Protein 4HCZ (pdb70)

Structure (mmCIF, N/CA/C/O backbone):
data_4HCZ
#
_entry.id   4HCZ
#
_cell.length_a   88.030
_cell.length_b   29.670
_cell.length_c   62.000
_cell.angle_alpha   90.000
_cell.angle_beta   116.410
_cell.angle_gamma   90.000
#
_symmetry.space_group_name_H-M   'C 1 2 1'
#
loop_
_entity.id
_entity.type
_entity.pdbx_description
1 polymer 'PHD finger protein 1'
2 polymer 'H3L-like histone'
3 water water
#
loop_
_atom_site.group_PDB
_atom_site.id
_atom_site.type_symbol
_atom_site.label_atom_id
_atom_site.label_alt_id
_atom_site.label_comp_id
_atom_site.label_asym_id
_atom_site.label_entity_id
_atom_site.label_seq_id
_atom_site.pdbx_PDB_ins_code
_atom_site.Cartn_x
_atom_site.Cartn_y
_atom_site.Cartn_z
_atom_site.occupancy
_atom_site.B_iso_or_equiv
_atom_site.auth_seq_id
_atom_site.auth_comp_id
_atom_site.auth_asym_id
_atom_site.auth_atom_id
_atom_site.pdbx_PDB_model_num
ATOM 1 N N . ARG A 1 1 ? -14.532 6.099 31.274 1.00 37.01 28 ARG A N 1
ATOM 2 C CA . ARG A 1 1 ? -13.722 5.825 32.453 1.00 39.78 28 ARG A CA 1
ATOM 3 C C . ARG A 1 1 ? -12.501 4.937 32.193 1.00 38.77 28 ARG A C 1
ATOM 4 O O . ARG A 1 1 ? -11.447 5.199 32.744 1.00 39.80 28 ARG A O 1
ATOM 12 N N . PRO A 1 2 ? -12.636 3.881 31.368 1.00 41.53 29 PRO A N 1
ATOM 13 C CA . PRO A 1 2 ? -11.425 3.108 31.049 1.00 36.09 29 PRO A CA 1
ATOM 14 C C . PRO A 1 2 ? -10.401 3.978 30.318 1.00 31.99 29 PRO A C 1
ATOM 15 O O . PRO A 1 2 ? -10.774 4.738 29.424 1.00 31.03 29 PRO A O 1
ATOM 19 N N . ARG A 1 3 ? -9.131 3.858 30.700 1.00 27.67 30 ARG A N 1
ATOM 20 C CA . ARG A 1 3 ? -8.052 4.626 30.101 1.00 28.23 30 ARG A CA 1
ATOM 21 C C . ARG A 1 3 ? -7.607 3.969 28.792 1.00 29.27 30 ARG A C 1
ATOM 22 O O . ARG A 1 3 ? -7.144 4.655 27.876 1.00 27.36 30 ARG A O 1
ATOM 30 N N . LEU A 1 4 ? -7.755 2.643 28.719 1.00 23.57 31 LEU A N 1
ATOM 31 C CA . LEU A 1 4 ? -7.312 1.846 27.572 1.00 21.50 31 LEU A CA 1
ATOM 32 C C . LEU A 1 4 ? -8.470 1.050 26.965 1.00 19.49 31 LEU A C 1
ATOM 33 O O . LEU A 1 4 ? -9.363 0.615 27.682 1.00 23.84 31 LEU A O 1
ATOM 38 N N . TRP A 1 5 ? -8.452 0.856 25.650 1.00 22.36 32 TRP A N 1
ATOM 39 C CA . TRP A 1 5 ? -9.515 0.107 24.979 1.00 21.44 32 TRP A CA 1
ATOM 40 C C . TRP A 1 5 ? -9.053 -0.537 23.680 1.00 26.43 32 TRP A C 1
ATOM 41 O O . TRP A 1 5 ? -8.080 -0.109 23.081 1.00 23.02 32 TRP A O 1
ATOM 52 N N . GLU A 1 6 ? -9.772 -1.567 23.242 1.00 29.97 33 GLU A N 1
ATOM 53 C CA . GLU A 1 6 ? -9.459 -2.254 21.993 1.00 28.89 33 GLU A CA 1
ATOM 54 C C . GLU A 1 6 ? -9.494 -1.307 20.797 1.00 29.12 33 GLU A C 1
ATOM 55 O O . GLU A 1 6 ? -10.437 -0.538 20.638 1.00 29.89 33 GLU A O 1
ATOM 61 N N . GLY A 1 7 ? -8.466 -1.375 19.956 1.00 25.14 34 GLY A N 1
ATOM 62 C CA . GLY A 1 7 ? -8.407 -0.583 18.744 1.00 23.66 34 GLY A CA 1
ATOM 63 C C . GLY A 1 7 ? -7.665 0.720 18.936 1.00 22.86 34 GLY A C 1
ATOM 64 O O . GLY A 1 7 ? -7.394 1.434 17.982 1.00 25.73 34 GLY A O 1
ATOM 65 N N . GLN A 1 8 ? -7.324 1.010 20.185 1.00 26.96 35 GLN A N 1
ATOM 66 C CA . GLN A 1 8 ? -6.576 2.201 20.543 1.00 22.56 35 GLN A CA 1
ATOM 67 C C . GLN A 1 8 ? -5.124 2.131 20.106 1.00 23.52 35 GLN A C 1
ATOM 68 O O . GLN A 1 8 ? -4.454 1.129 20.337 1.00 23.42 35 GLN A O 1
ATOM 74 N N . ASP A 1 9 ? -4.635 3.215 19.505 1.00 24.30 36 ASP A N 1
ATOM 75 C CA . ASP A 1 9 ? -3.207 3.356 19.222 1.00 25.58 36 ASP A CA 1
ATOM 76 C C . ASP A 1 9 ? -2.456 3.793 20.474 1.00 25.29 36 ASP A C 1
ATOM 77 O O . ASP A 1 9 ? -2.838 4.775 21.141 1.00 22.74 36 ASP A O 1
ATOM 82 N N . VAL A 1 10 ? -1.379 3.086 20.789 1.00 21.56 37 VAL A N 1
ATOM 83 C CA . VAL A 1 10 ? -0.670 3.320 22.036 1.00 19.11 37 VAL A CA 1
ATOM 84 C C . VAL A 1 10 ? 0.835 3.267 21.841 1.00 20.66 37 VAL A C 1
ATOM 85 O O . VAL A 1 10 ? 1.327 2.737 20.849 1.00 20.59 37 VAL A O 1
ATOM 89 N N . LEU A 1 11 ? 1.563 3.824 22.797 1.00 16.60 38 LEU A N 1
ATOM 90 C CA . LEU A 1 11 ? 2.994 3.568 22.900 1.00 24.34 38 LEU A CA 1
ATOM 91 C C . LEU A 1 11 ? 3.209 2.535 24.006 1.00 21.76 38 LEU A C 1
ATOM 92 O O . LEU A 1 11 ? 2.688 2.690 25.106 1.00 20.94 38 LEU A O 1
ATOM 97 N N . ALA A 1 12 ? 3.973 1.483 23.723 1.00 15.85 39 ALA A N 1
ATOM 98 C CA . ALA A 1 12 ? 4.216 0.439 24.714 1.00 15.26 39 ALA A CA 1
ATOM 99 C C . ALA A 1 12 ? 5.712 0.380 25.039 1.00 18.74 39 ALA A C 1
ATOM 100 O O . ALA A 1 12 ? 6.544 0.334 24.125 1.00 18.57 39 ALA A O 1
ATOM 102 N N . ARG A 1 13 ? 6.058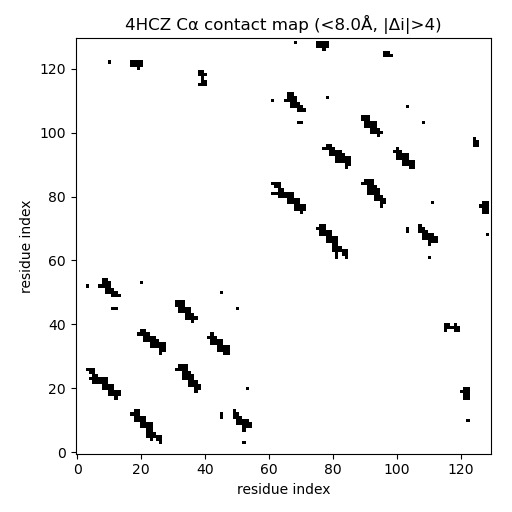 0.384 26.324 1.00 16.55 40 ARG A N 1
ATOM 103 C CA . ARG A 1 13 ? 7.472 0.278 26.698 1.00 13.78 40 ARG A CA 1
ATOM 104 C C . ARG A 1 13 ? 7.886 -1.182 26.652 1.00 18.90 40 ARG A C 1
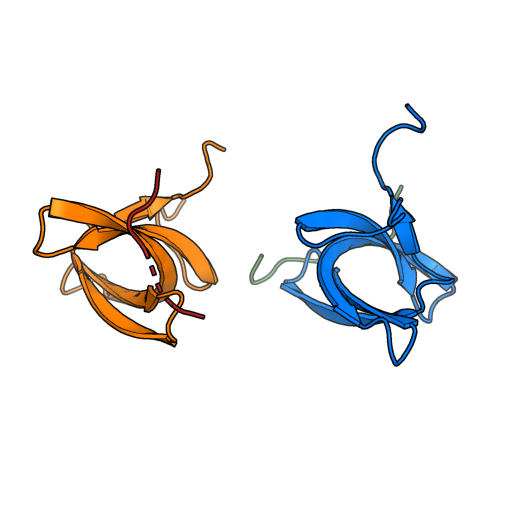ATOM 105 O O . ARG A 1 13 ? 7.246 -2.034 27.275 1.00 19.34 40 ARG A O 1
ATOM 113 N N . TRP A 1 14 ? 8.954 -1.456 25.907 1.00 18.10 41 TRP A N 1
ATOM 114 C CA . TRP A 1 14 ? 9.427 -2.820 25.655 1.00 18.20 41 TRP A CA 1
ATOM 115 C C . TRP A 1 14 ? 10.544 -3.192 26.638 1.00 17.86 41 TRP A C 1
ATOM 116 O O . TRP A 1 14 ? 10.909 -2.406 27.510 1.00 20.53 41 TRP A O 1
ATOM 127 N N . THR A 1 15 ? 11.073 -4.407 26.497 1.00 20.03 42 THR A N 1
ATOM 128 C CA . THR A 1 15 ? 12.109 -4.907 27.382 1.00 19.22 42 THR A CA 1
ATOM 129 C C . THR A 1 15 ? 13.455 -4.208 27.212 1.00 22.72 42 THR A C 1
ATOM 130 O O . THR A 1 15 ? 14.358 -4.408 28.025 1.00 21.11 42 THR A O 1
ATOM 134 N N . ASP A 1 16 ? 13.607 -3.432 26.138 1.00 20.75 43 ASP A N 1
ATOM 135 C CA . ASP A 1 16 ? 14.810 -2.609 25.971 1.00 23.13 43 ASP A CA 1
ATOM 136 C C . ASP A 1 16 ? 14.664 -1.213 26.597 1.00 23.15 43 ASP A C 1
ATOM 137 O O . ASP A 1 16 ? 15.571 -0.390 26.519 1.00 22.63 43 ASP A O 1
ATOM 142 N N . GLY A 1 17 ? 13.533 -0.963 27.239 1.00 18.00 44 GLY A N 1
ATOM 143 C CA . GLY A 1 17 ? 13.271 0.332 27.858 1.00 22.68 44 GLY A CA 1
ATOM 144 C C . GLY A 1 17 ? 12.784 1.420 26.899 1.00 17.16 44 GLY A C 1
ATOM 145 O O . GLY A 1 17 ? 12.578 2.578 27.301 1.00 19.21 44 GLY A O 1
ATOM 146 N N . LEU A 1 18 ? 12.615 1.067 25.629 1.00 18.00 45 LEU A N 1
ATOM 147 C CA . LEU A 1 18 ? 12.158 2.020 24.622 1.00 22.34 45 LEU A CA 1
ATOM 148 C C . LEU A 1 18 ? 10.674 1.861 24.314 1.00 20.18 45 LEU A C 1
ATOM 149 O O . LEU A 1 18 ? 10.076 0.795 24.527 1.00 16.69 45 LEU A O 1
ATOM 154 N N . LEU A 1 19 ? 10.091 2.925 23.782 1.00 16.37 46 LEU A N 1
ATOM 155 C CA . LEU A 1 19 ? 8.695 2.909 23.413 1.00 16.88 46 LEU A CA 1
ATOM 156 C C . LEU A 1 19 ? 8.507 2.478 21.961 1.00 18.11 46 LEU A C 1
ATOM 157 O O . LEU A 1 19 ? 9.267 2.880 21.070 1.00 17.44 46 LEU A O 1
ATOM 162 N N . TYR A 1 20 ? 7.484 1.657 21.733 1.00 16.22 47 TYR A N 1
ATOM 163 C CA . TYR A 1 20 ? 7.114 1.249 20.384 1.00 14.73 47 TYR A CA 1
ATOM 164 C C . TYR A 1 20 ? 5.626 1.495 20.134 1.00 15.31 47 TYR A C 1
ATOM 165 O O . TYR A 1 20 ? 4.804 1.247 21.007 1.00 19.24 47 TYR A O 1
ATOM 174 N N . LEU A 1 21 ? 5.290 1.973 18.940 1.00 19.12 48 LEU A N 1
ATOM 175 C CA . LEU A 1 21 ? 3.897 2.244 18.576 1.00 19.29 48 LEU A CA 1
ATOM 176 C C . LEU A 1 21 ? 3.159 0.940 18.272 1.00 26.89 48 LEU A C 1
ATOM 177 O O . LEU A 1 21 ? 3.664 0.075 17.553 1.00 25.51 48 LEU A O 1
ATOM 182 N N . GLY A 1 22 ? 1.969 0.797 18.840 1.00 23.57 49 GLY A N 1
ATOM 183 C CA . GLY A 1 22 ? 1.198 -0.401 18.643 1.00 22.39 49 GLY A CA 1
ATOM 184 C C . GLY A 1 22 ? -0.282 -0.123 18.747 1.00 23.83 49 GLY A C 1
ATOM 185 O O . GLY A 1 22 ? -0.707 1.016 18.953 1.00 19.99 49 GLY A O 1
ATOM 186 N N . THR A 1 23 ? -1.071 -1.182 18.614 1.00 20.74 50 THR A N 1
ATOM 187 C CA . THR A 1 23 ? -2.520 -1.068 18.704 1.00 21.09 50 THR A CA 1
ATOM 188 C C . THR A 1 23 ? -3.039 -2.105 19.655 1.00 21.85 50 THR A C 1
ATOM 189 O O . THR A 1 23 ? -2.663 -3.273 19.563 1.00 22.50 50 THR A O 1
ATOM 193 N N . ILE A 1 24 ? -3.897 -1.692 20.575 1.00 19.20 51 ILE A N 1
ATOM 194 C CA . ILE A 1 24 ? -4.461 -2.642 21.516 1.00 23.37 51 ILE A CA 1
ATOM 195 C C . ILE A 1 24 ? -5.448 -3.609 20.840 1.00 23.86 51 ILE A C 1
ATOM 196 O O . ILE A 1 24 ? -6.378 -3.195 20.150 1.00 23.37 51 ILE A O 1
ATOM 201 N N . LYS A 1 25 ? -5.221 -4.901 21.041 1.00 25.42 52 LYS A N 1
ATOM 202 C CA . LYS A 1 25 ? -6.089 -5.942 20.499 1.00 29.61 52 LYS A CA 1
ATOM 203 C C . LYS A 1 25 ? -7.058 -6.460 21.564 1.00 26.14 52 LYS A C 1
ATOM 204 O O . LYS A 1 25 ? -8.226 -6.724 21.285 1.00 28.67 52 LYS A O 1
ATOM 210 N N . LYS A 1 26 ? -6.564 -6.594 22.789 1.00 20.94 53 LYS A N 1
ATOM 211 C CA . LYS A 1 26 ? -7.361 -7.104 23.892 1.00 24.85 53 LYS A CA 1
ATOM 212 C C . LYS A 1 26 ? -6.948 -6.436 25.185 1.00 26.89 53 LYS A C 1
ATOM 213 O O . LYS A 1 26 ? -5.765 -6.195 25.422 1.00 26.09 53 LYS A O 1
ATOM 219 N N . VAL A 1 27 ? -7.929 -6.168 26.035 1.00 24.21 54 VAL A N 1
ATOM 220 C CA . VAL A 1 27 ? -7.695 -5.645 27.380 1.00 28.70 54 VAL A CA 1
ATOM 221 C C . VAL A 1 27 ? -7.987 -6.706 28.441 1.00 35.45 54 VAL A C 1
ATOM 222 O O . VAL A 1 27 ? -9.101 -7.221 28.516 1.00 35.95 54 VAL A O 1
ATOM 226 N N . ASP A 1 28 ? -6.982 -7.022 29.257 1.00 28.30 55 ASP A N 1
ATOM 227 C CA . ASP A 1 28 ? -7.102 -8.032 30.312 1.00 32.71 55 ASP A CA 1
ATOM 228 C C . ASP A 1 28 ? -7.066 -7.353 31.680 1.00 24.61 55 ASP A C 1
ATOM 229 O O . ASP A 1 28 ? -5.998 -7.030 32.184 1.00 28.40 55 ASP A O 1
ATOM 234 N N . SER A 1 29 ? -8.234 -7.158 32.289 1.00 26.69 56 SER A N 1
ATOM 235 C CA . SER A 1 29 ? -8.322 -6.469 33.580 1.00 34.45 56 SER A CA 1
ATOM 236 C C . SER A 1 29 ? -7.822 -7.322 34.737 1.00 38.98 56 SER A C 1
ATOM 237 O O . SER A 1 29 ? -7.354 -6.796 35.751 1.00 37.36 56 SER A O 1
ATOM 240 N N . ALA A 1 30 ? -7.923 -8.639 34.578 1.00 40.49 57 ALA A N 1
ATOM 241 C CA . ALA A 1 30 ? -7.446 -9.581 35.584 1.00 37.49 57 ALA A CA 1
ATOM 242 C C . ALA A 1 30 ? -5.938 -9.461 35.806 1.00 37.63 57 ALA A C 1
ATOM 243 O O . ALA A 1 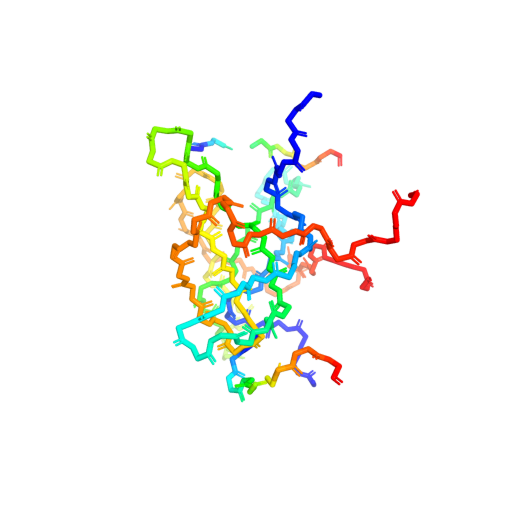30 ? -5.480 -9.282 36.934 1.00 38.94 57 ALA A O 1
ATOM 245 N N . ARG A 1 31 ? -5.167 -9.560 34.726 1.00 32.50 58 ARG A N 1
ATOM 246 C CA . ARG A 1 31 ? -3.707 -9.529 34.829 1.00 26.14 58 ARG A CA 1
ATOM 247 C C . ARG A 1 31 ? -3.151 -8.115 34.595 1.00 28.50 58 ARG A C 1
ATOM 248 O O . ARG A 1 31 ? -1.946 -7.893 34.662 1.00 27.86 58 ARG A O 1
ATOM 256 N N . GLU A 1 32 ? -4.037 -7.163 34.332 1.00 27.48 59 GLU A N 1
ATOM 257 C CA . GLU A 1 32 ? -3.620 -5.781 34.057 1.00 32.31 59 GLU A CA 1
ATOM 258 C C . GLU A 1 32 ? -2.559 -5.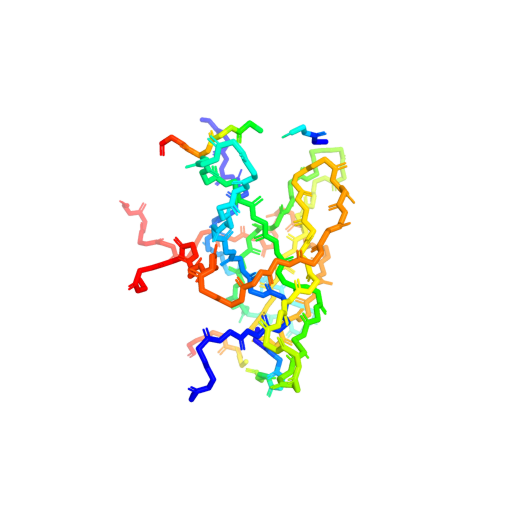696 32.952 1.00 23.04 59 GLU A C 1
ATOM 259 O O . GLU A 1 32 ? -1.478 -5.118 33.120 1.00 22.03 59 GLU A O 1
ATOM 265 N N . VAL A 1 33 ? -2.894 -6.291 31.816 1.00 18.74 60 VAL A N 1
ATOM 266 C CA . VAL A 1 33 ? -2.073 -6.236 30.634 1.00 24.87 60 VAL A CA 1
ATOM 267 C C . VAL A 1 33 ? -3.003 -6.017 29.460 1.00 21.45 60 VAL A C 1
ATOM 268 O O . VAL A 1 33 ? -4.226 -6.143 29.582 1.00 21.43 60 VAL A O 1
ATOM 272 N N . CYS A 1 34 ? -2.407 -5.686 28.325 1.00 20.16 61 CYS A N 1
ATOM 273 C CA . CYS A 1 34 ? -3.099 -5.644 27.065 1.00 17.45 61 CYS A CA 1
ATOM 274 C C . CYS A 1 34 ? -2.308 -6.456 26.068 1.00 18.18 61 CYS A C 1
ATOM 275 O O . CYS A 1 34 ? -1.083 -6.425 26.079 1.00 17.54 61 CYS A O 1
ATOM 278 N N . LEU A 1 35 ? -3.009 -7.172 25.198 1.00 19.47 62 LEU A N 1
ATOM 279 C CA . LEU A 1 35 ? -2.372 -7.757 24.022 1.00 22.31 62 LEU A CA 1
ATOM 280 C C . LEU A 1 35 ? -2.186 -6.627 23.012 1.00 23.76 62 LEU A C 1
ATOM 281 O O . LEU A 1 35 ? -3.162 -6.031 22.568 1.00 21.70 62 LEU A O 1
ATOM 286 N N . VAL A 1 36 ? -0.936 -6.318 22.678 1.00 19.45 63 VAL A N 1
ATOM 287 C CA . VAL A 1 36 ? -0.641 -5.211 21.778 1.00 18.10 63 VAL A CA 1
ATOM 288 C C . VAL A 1 36 ? -0.002 -5.731 20.507 1.00 26.14 63 VAL A C 1
ATOM 289 O O . VAL A 1 36 ? 0.881 -6.601 20.555 1.00 26.44 63 VAL A O 1
ATOM 293 N N . GLN A 1 37 ? -0.465 -5.203 19.373 1.00 22.16 64 GLN A N 1
ATOM 294 C CA . GLN A 1 37 ? 0.086 -5.566 18.081 1.00 24.31 64 GLN A CA 1
ATOM 295 C C . GLN A 1 37 ? 1.039 -4.482 17.609 1.00 27.58 64 GLN A C 1
ATOM 296 O O . GLN A 1 37 ? 0.723 -3.296 17.649 1.00 24.14 64 GLN A O 1
ATOM 302 N N . PHE A 1 38 ? 2.212 -4.894 17.154 1.00 25.87 65 PHE A N 1
ATOM 303 C CA . PHE A 1 38 ? 3.218 -3.937 16.736 1.00 22.33 65 PHE A CA 1
ATOM 304 C C . PHE A 1 38 ? 3.340 -3.860 15.222 1.00 23.42 65 PHE A C 1
ATOM 305 O O . PHE A 1 38 ? 2.632 -4.562 14.492 1.00 26.09 65 PHE A O 1
ATOM 313 N N . GLU A 1 39 ? 4.240 -3.001 14.763 1.00 24.98 66 GLU A N 1
ATOM 314 C CA . GLU A 1 39 ? 4.356 -2.673 13.347 1.00 29.20 66 GLU A CA 1
ATOM 315 C C . GLU A 1 39 ? 4.756 -3.874 12.487 1.00 28.03 66 GLU A C 1
ATOM 316 O O . GLU A 1 39 ? 4.435 -3.927 11.300 1.00 31.01 66 GLU A O 1
ATOM 322 N N . ASP A 1 40 ? 5.461 -4.829 13.086 1.00 24.19 67 ASP A N 1
ATOM 323 C CA . ASP A 1 40 ? 5.901 -6.028 12.370 1.00 25.73 67 ASP A CA 1
ATOM 324 C C . ASP A 1 40 ? 4.880 -7.150 12.508 1.00 25.30 67 ASP A C 1
ATOM 325 O O . ASP A 1 40 ? 5.162 -8.305 12.185 1.00 24.82 67 ASP A O 1
ATOM 330 N N . ASP A 1 41 ? 3.694 -6.802 12.998 1.00 26.48 68 ASP A N 1
ATOM 331 C CA . ASP A 1 41 ? 2.607 -7.762 13.151 1.00 23.64 68 ASP A CA 1
ATOM 332 C C . ASP A 1 41 ? 2.768 -8.676 14.371 1.00 25.98 68 ASP A C 1
ATOM 333 O O . ASP A 1 41 ? 1.906 -9.504 14.641 1.00 28.65 68 ASP A O 1
ATOM 338 N N . SER A 1 42 ? 3.865 -8.539 15.111 1.00 22.20 69 SER A N 1
ATOM 339 C CA . SER A 1 42 ? 4.003 -9.310 16.349 1.00 22.15 69 SER A CA 1
ATOM 340 C C . SER A 1 42 ? 2.977 -8.845 17.387 1.00 22.67 69 SER A C 1
ATOM 341 O O . SER A 1 42 ? 2.522 -7.704 17.365 1.00 20.98 69 SER A O 1
ATOM 344 N N . GLN A 1 43 ? 2.602 -9.748 18.280 1.00 21.88 70 GLN A N 1
ATOM 345 C CA . GLN A 1 43 ? 1.656 -9.435 19.336 1.00 18.67 70 GLN A CA 1
ATOM 346 C C . GLN A 1 43 ? 2.198 -9.920 20.668 1.00 22.43 70 GLN A C 1
ATOM 347 O O . GLN A 1 43 ? 2.604 -11.075 20.797 1.00 19.17 70 GLN A O 1
ATOM 353 N N . PHE A 1 44 ? 2.224 -9.024 21.652 1.00 17.02 71 PHE A N 1
ATOM 354 C CA . PHE A 1 44 ? 2.712 -9.345 22.989 1.00 19.41 71 PHE A CA 1
ATOM 355 C C . PHE A 1 44 ? 1.822 -8.728 24.064 1.00 23.27 71 PHE A C 1
ATOM 356 O O . PHE A 1 44 ? 1.191 -7.690 23.848 1.00 23.31 71 PHE A O 1
ATOM 364 N N . LEU A 1 45 ? 1.787 -9.372 25.224 1.00 19.33 72 LEU A N 1
ATOM 365 C CA . LEU A 1 45 ? 1.148 -8.810 26.401 1.00 17.83 72 LEU A CA 1
ATOM 366 C C . LEU A 1 45 ? 2.052 -7.744 27.021 1.00 25.62 72 LEU A C 1
ATOM 367 O O . LEU A 1 45 ? 3.260 -7.944 27.204 1.00 19.19 72 LEU A O 1
ATOM 372 N N . VAL A 1 46 ? 1.452 -6.606 27.344 1.00 15.62 73 VAL A N 1
ATOM 373 C CA . VAL A 1 46 ? 2.192 -5.480 27.911 1.00 16.73 73 VAL A CA 1
ATOM 374 C C . VAL A 1 46 ? 1.444 -4.990 29.147 1.00 17.29 73 VAL A C 1
ATOM 375 O O . VAL A 1 46 ? 0.215 -4.856 29.118 1.00 20.32 73 VAL A O 1
ATOM 379 N N . LEU A 1 47 ? 2.175 -4.728 30.227 1.00 16.28 74 LEU A N 1
ATOM 380 C CA . LEU A 1 47 ? 1.563 -4.264 31.460 1.00 13.77 74 LEU A CA 1
ATOM 381 C C . LEU A 1 47 ? 0.893 -2.915 31.205 1.00 19.58 74 LEU A C 1
ATOM 382 O O . LEU A 1 47 ? 1.433 -2.087 30.480 1.00 24.47 74 LEU A O 1
ATOM 387 N N . TRP A 1 48 ? -0.286 -2.711 31.789 1.00 19.12 75 TRP A N 1
ATOM 388 C CA . TRP A 1 48 ? -0.935 -1.402 31.768 1.00 19.55 75 TRP A CA 1
ATOM 389 C C . TRP A 1 48 ? 0.048 -0.284 32.111 1.00 18.37 75 TRP A C 1
ATOM 390 O O . TRP A 1 48 ? 0.027 0.783 31.486 1.00 19.92 75 TRP A O 1
ATOM 401 N N . LYS A 1 49 ? 0.885 -0.523 33.121 1.00 24.10 76 LYS A N 1
ATOM 402 C CA . LYS A 1 49 ? 1.923 0.434 33.541 1.00 26.28 76 LYS A CA 1
ATOM 403 C C . LYS A 1 49 ? 2.757 0.945 32.377 1.00 22.21 76 LYS A C 1
ATOM 404 O O . LYS A 1 49 ? 3.237 2.078 32.399 1.00 19.96 76 LYS A O 1
ATOM 410 N N . ASP A 1 50 ? 2.967 0.089 31.381 1.00 17.09 77 ASP A N 1
ATOM 411 C CA . ASP A 1 50 ? 3.893 0.382 30.296 1.00 20.17 77 ASP A CA 1
ATOM 412 C C . ASP A 1 50 ? 3.184 0.852 29.040 1.00 20.39 77 ASP A C 1
ATOM 413 O O . ASP A 1 50 ? 3.784 0.922 27.979 1.00 24.82 77 ASP A O 1
ATOM 418 N N . ILE A 1 51 ? 1.909 1.197 29.163 1.00 18.96 78 ILE A N 1
ATOM 419 C CA . ILE A 1 51 ? 1.144 1.591 27.986 1.00 13.94 78 ILE A CA 1
ATOM 420 C C . ILE A 1 51 ? 0.609 3.008 28.150 1.00 17.46 78 ILE A C 1
ATOM 421 O O . ILE A 1 51 ? 0.105 3.362 29.215 1.00 19.03 78 ILE A O 1
ATOM 426 N N . SER A 1 52 ? 0.742 3.807 27.097 1.00 17.17 79 SER A N 1
ATOM 427 C CA . SER A 1 52 ? 0.125 5.130 27.059 1.00 19.16 79 SER A CA 1
ATOM 428 C C . SER A 1 52 ? -0.465 5.435 25.679 1.00 20.70 79 SER A C 1
ATOM 429 O O . SER A 1 52 ? 0.025 4.952 24.664 1.00 21.86 79 SER A O 1
ATOM 432 N N . PRO A 1 53 ? -1.538 6.244 25.633 1.00 23.00 80 PRO A N 1
ATOM 433 C CA . PRO A 1 53 ? -2.143 6.567 24.334 1.00 25.11 80 PRO A CA 1
ATOM 434 C C . PRO A 1 53 ? -1.148 7.270 23.418 1.00 23.56 80 PRO A C 1
ATOM 435 O O . PRO A 1 53 ? -0.333 8.06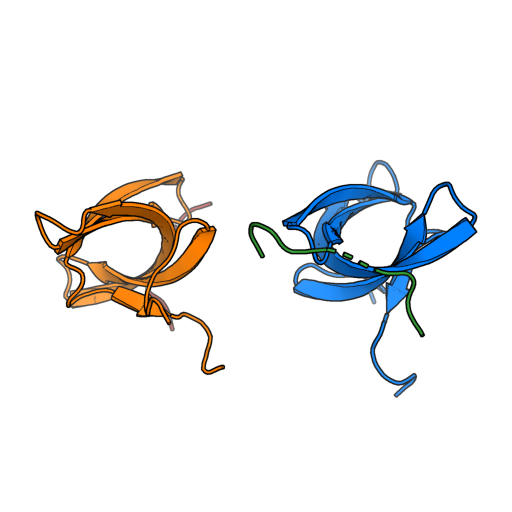0 23.894 1.00 30.95 80 PRO A O 1
ATOM 439 N N . ALA A 1 54 ? -1.203 6.999 22.120 1.00 22.74 81 ALA A N 1
ATOM 440 C CA . ALA A 1 54 ? -0.357 7.739 21.190 1.00 25.89 81 ALA A CA 1
ATOM 441 C C . ALA A 1 54 ? -1.002 9.077 20.870 1.00 32.00 81 ALA A C 1
ATOM 442 O O . ALA A 1 54 ? -0.311 10.022 20.507 1.00 38.98 81 ALA A O 1
ATOM 444 N N . ALA A 1 55 ? -2.327 9.146 21.019 1.00 29.66 82 ALA A N 1
ATOM 445 C CA . ALA A 1 55 ? -3.095 10.349 20.670 1.00 37.20 82 ALA A CA 1
ATOM 446 C C . ALA A 1 55 ? -2.679 11.565 21.477 1.00 38.97 82 ALA A C 1
ATOM 447 O O . ALA A 1 55 ? -2.296 11.449 22.640 1.00 28.87 82 ALA A O 1
ATOM 449 N N . LEU A 1 56 ? -2.777 12.732 20.842 1.00 46.78 83 LEU A N 1
ATOM 450 C CA . LEU A 1 56 ? -2.509 14.009 21.491 1.00 54.20 83 LEU A CA 1
ATOM 451 C C . LEU A 1 56 ? -3.291 14.125 22.796 1.00 59.00 83 LEU A C 1
ATOM 452 O O . LEU A 1 56 ? -4.483 13.817 22.840 1.00 42.05 83 LEU A O 1
ATOM 457 N N . PRO A 1 57 ? -2.618 14.584 23.862 1.00 75.08 84 PRO A N 1
ATOM 458 C CA . PRO A 1 57 ? -3.203 14.717 25.199 1.00 80.35 84 PRO A CA 1
ATOM 459 C C . PRO A 1 57 ? -4.694 15.045 25.148 1.00 76.72 84 PRO A C 1
ATOM 460 O O . PRO A 1 57 ? -5.471 14.481 25.921 1.00 77.15 84 PRO A O 1
ATOM 464 N N . GLY A 1 58 ? -5.081 15.942 24.246 1.00 69.23 85 GLY A N 1
ATOM 465 C CA . GLY A 1 58 ? -6.482 16.214 23.994 1.00 63.78 85 GLY A CA 1
ATOM 466 C C . GLY A 1 58 ? -7.082 15.189 23.051 1.00 60.66 85 GLY A C 1
ATOM 467 O O . GLY A 1 58 ? -8.094 15.445 22.402 1.00 61.13 85 GLY A O 1
ATOM 468 N N . ARG B 1 1 ? 0.539 -2.996 -3.180 1.00 39.33 28 ARG B N 1
ATOM 469 C CA . ARG B 1 1 ? 0.119 -3.403 -4.512 1.00 29.53 28 ARG B CA 1
ATOM 470 C C . ARG B 1 1 ? -1.085 -4.374 -4.500 1.00 22.55 28 ARG B C 1
ATOM 471 O O . ARG B 1 1 ? -2.073 -4.106 -5.171 1.00 32.06 28 ARG B O 1
ATOM 479 N N . PRO B 1 2 ? -1.020 -5.483 -3.739 1.00 25.69 29 PRO B N 1
ATOM 480 C CA . PRO B 1 2 ? -2.219 -6.333 -3.709 1.00 18.16 29 PRO B CA 1
ATOM 481 C C . PRO B 1 2 ? -3.411 -5.600 -3.080 1.00 22.43 29 PRO B C 1
ATOM 482 O O . PRO B 1 2 ? -3.206 -4.824 -2.150 1.00 23.74 29 PRO B O 1
ATOM 486 N N . ARG B 1 3 ? -4.628 -5.848 -3.565 1.00 20.52 30 ARG B N 1
ATOM 487 C CA . ARG B 1 3 ? -5.814 -5.215 -2.995 1.00 20.64 30 ARG B CA 1
ATOM 488 C C . ARG B 1 3 ? -6.244 -5.956 -1.728 1.00 20.36 30 ARG B C 1
ATOM 489 O O . ARG B 1 3 ? -6.754 -5.342 -0.791 1.00 14.37 30 ARG B O 1
ATOM 497 N N . LEU B 1 4 ? -6.010 -7.271 -1.716 1.00 22.69 31 LEU B N 1
ATOM 498 C CA . LEU B 1 4 ? -6.413 -8.164 -0.633 1.00 16.95 31 LEU B CA 1
ATOM 499 C C . LEU B 1 4 ? -5.222 -8.958 -0.145 1.00 16.12 31 LEU B C 1
ATOM 500 O O . LEU B 1 4 ? -4.353 -9.287 -0.932 1.00 23.66 31 LEU B O 1
ATOM 505 N N . TRP B 1 5 ? -5.196 -9.281 1.143 1.00 18.02 32 TRP B N 1
ATOM 506 C CA . TRP B 1 5 ? -4.062 -9.981 1.736 1.00 19.88 32 TRP B CA 1
ATOM 507 C C . TRP B 1 5 ? -4.425 -10.687 3.037 1.00 16.78 32 TRP B C 1
ATOM 508 O O . TRP B 1 5 ? -5.323 -10.255 3.758 1.00 20.27 32 TRP B O 1
ATOM 519 N N . GLU B 1 6 ? -3.712 -11.770 3.339 1.00 23.10 33 GLU B N 1
ATOM 520 C CA . GLU B 1 6 ? -3.896 -12.495 4.600 1.00 17.49 33 GLU B CA 1
ATOM 521 C C . GLU B 1 6 ? -3.844 -11.559 5.809 1.00 22.94 33 GLU B C 1
ATOM 522 O O . GLU B 1 6 ? -2.972 -10.700 5.901 1.00 24.36 33 GLU B O 1
ATOM 528 N N . GLY B 1 7 ? -4.785 -11.725 6.727 1.00 19.66 34 GLY B N 1
ATOM 529 C CA . GLY B 1 7 ? -4.841 -10.914 7.931 1.00 23.12 34 GLY B CA 1
ATOM 530 C C . GLY B 1 7 ? -5.632 -9.624 7.793 1.00 20.30 34 GLY B C 1
ATOM 531 O O . GLY B 1 7 ? -5.893 -8.931 8.768 1.00 22.34 34 GLY B O 1
ATOM 532 N N . GLN B 1 8 ? -6.023 -9.297 6.575 1.00 19.11 35 GLN B N 1
ATOM 533 C CA . GLN B 1 8 ? -6.742 -8.060 6.325 1.00 19.84 35 GLN B CA 1
ATOM 534 C C . GLN B 1 8 ? -8.196 -8.131 6.802 1.00 26.18 35 GLN B C 1
ATOM 535 O O . GLN B 1 8 ? -8.902 -9.092 6.513 1.00 19.68 35 GLN B O 1
ATOM 541 N N . ASP B 1 9 ? -8.642 -7.098 7.514 1.00 23.17 36 ASP B N 1
ATOM 542 C CA . ASP B 1 9 ? -10.055 -6.974 7.864 1.00 27.79 36 ASP B CA 1
ATOM 543 C C . ASP B 1 9 ? -10.861 -6.523 6.655 1.00 25.77 36 ASP B C 1
ATOM 544 O O . ASP B 1 9 ? -10.509 -5.545 5.976 1.00 25.06 36 ASP B O 1
ATOM 549 N N . VAL B 1 10 ? -11.946 -7.238 6.386 1.00 20.93 37 VAL B N 1
ATOM 550 C CA . VAL B 1 10 ? -12.739 -6.988 5.192 1.00 18.17 37 VAL B CA 1
ATOM 551 C C . VAL B 1 10 ? -14.219 -7.057 5.498 1.00 19.60 37 VAL B C 1
ATOM 552 O O . VAL B 1 10 ? -14.629 -7.596 6.530 1.00 22.67 37 VAL B O 1
ATOM 556 N N . LEU B 1 11 ? -15.011 -6.479 4.600 1.00 19.26 38 LEU B N 1
ATOM 557 C CA . LEU B 1 11 ? -16.440 -6.716 4.580 1.00 19.19 38 LEU B CA 1
ATOM 558 C C . LEU B 1 11 ? -16.691 -7.729 3.470 1.00 20.28 38 LEU B C 1
ATOM 559 O O . LEU B 1 11 ? -16.185 -7.572 2.367 1.00 21.85 38 LEU B O 1
ATOM 564 N N . ALA B 1 12 ? -17.448 -8.784 3.773 1.00 17.62 39 ALA B N 1
ATOM 565 C CA . ALA B 1 12 ? -17.785 -9.781 2.780 1.00 16.53 39 ALA B CA 1
ATOM 566 C C . ALA B 1 12 ? -19.301 -9.859 2.601 1.00 16.36 39 ALA B C 1
ATOM 567 O O . ALA B 1 12 ? -20.045 -9.880 3.572 1.00 17.86 39 ALA B O 1
ATOM 569 N N . ARG B 1 13 ? -19.749 -9.879 1.357 1.00 14.17 40 ARG B N 1
ATOM 570 C CA . ARG B 1 13 ? -21.171 -9.972 1.081 1.00 15.19 40 ARG B CA 1
ATOM 571 C C . ARG B 1 13 ? -21.571 -11.438 1.110 1.00 21.19 40 ARG B C 1
ATOM 572 O O . ARG B 1 13 ? -20.970 -12.276 0.438 1.00 18.94 40 ARG B O 1
ATOM 580 N N . TRP B 1 14 ? -22.596 -11.731 1.901 1.00 18.55 41 TRP B N 1
ATOM 581 C CA . TRP B 1 14 ? -23.020 -13.102 2.148 1.00 21.37 41 TRP B CA 1
ATOM 582 C C . TRP B 1 14 ? -24.183 -13.446 1.232 1.00 21.15 41 TRP B C 1
ATOM 583 O O . TRP B 1 14 ? -24.627 -12.619 0.443 1.00 17.23 41 TRP B O 1
ATOM 594 N N . THR B 1 15 ? -24.687 -14.668 1.356 1.00 20.15 42 THR B N 1
ATOM 595 C CA . THR B 1 15 ? -25.728 -15.156 0.469 1.00 17.48 42 THR B CA 1
ATOM 596 C C . THR B 1 15 ? -27.067 -14.458 0.712 1.00 22.70 42 THR B C 1
ATOM 597 O O . THR B 1 15 ? -27.988 -14.564 -0.108 1.00 23.88 42 THR B O 1
ATOM 601 N N . ASP B 1 16 ? -27.178 -13.767 1.847 1.00 19.97 43 ASP B N 1
ATOM 602 C CA . ASP B 1 16 ? -28.353 -12.940 2.117 1.00 18.96 43 ASP B CA 1
ATOM 603 C C . ASP B 1 16 ? -28.234 -11.526 1.527 1.00 24.51 43 ASP B C 1
ATOM 604 O O . ASP B 1 16 ? -29.147 -10.705 1.664 1.00 24.62 43 ASP B O 1
ATOM 609 N N . GLY B 1 17 ? -27.131 -11.260 0.839 1.00 20.19 44 GLY B N 1
ATOM 610 C CA . GLY B 1 17 ? -26.916 -9.957 0.225 1.00 17.68 44 GLY B CA 1
ATOM 611 C C . GLY B 1 17 ? -26.406 -8.890 1.174 1.00 19.15 44 GLY B C 1
ATOM 612 O O . GLY B 1 17 ? -26.283 -7.726 0.796 1.00 24.85 44 GLY B O 1
ATOM 613 N N . LEU B 1 18 ? -26.122 -9.272 2.412 1.00 18.08 45 LEU B N 1
ATOM 614 C CA . LEU B 1 18 ? -25.682 -8.322 3.420 1.00 18.98 45 LEU B CA 1
ATOM 615 C C . LEU B 1 18 ? -24.196 -8.469 3.642 1.00 19.91 45 LEU B C 1
ATOM 616 O O . LEU B 1 18 ? -23.625 -9.529 3.400 1.00 18.91 45 LEU B O 1
ATOM 621 N N . LEU B 1 19 ? -23.575 -7.405 4.131 1.00 20.04 46 LEU B N 1
ATOM 622 C CA . LEU B 1 19 ? -22.152 -7.444 4.432 1.00 20.43 46 LEU B CA 1
ATOM 623 C C . LEU B 1 19 ? -21.910 -7.875 5.870 1.00 21.75 46 LEU B C 1
ATOM 624 O O . LEU B 1 19 ? -22.633 -7.463 6.782 1.00 20.72 46 LEU B O 1
ATOM 629 N N . TYR B 1 20 ? -20.878 -8.699 6.060 1.00 18.26 47 TYR B N 1
ATOM 630 C CA . TYR B 1 20 ? -20.420 -9.099 7.378 1.00 17.41 47 TYR B CA 1
ATOM 631 C C . TYR B 1 20 ? -18.922 -8.840 7.474 1.00 19.46 47 TYR B C 1
ATOM 632 O O . TYR B 1 20 ? -18.189 -9.052 6.508 1.00 20.47 47 TYR B O 1
ATOM 641 N N . LEU B 1 21 ? -18.479 -8.391 8.644 1.00 21.36 48 LEU B N 1
ATOM 642 C CA . LEU B 1 21 ? -17.056 -8.161 8.907 1.00 22.52 48 LEU B CA 1
ATOM 643 C C . LEU B 1 21 ? -16.301 -9.481 9.080 1.00 24.85 48 LEU B C 1
ATOM 644 O O . LEU B 1 21 ? -16.756 -10.381 9.800 1.00 21.96 48 LEU B O 1
ATOM 649 N N . GLY B 1 22 ? -15.154 -9.594 8.414 1.00 24.26 49 GLY B N 1
ATOM 650 C CA . GLY B 1 22 ? -14.330 -10.776 8.531 1.00 24.83 49 GLY B CA 1
ATOM 651 C C . GLY B 1 22 ? -12.852 -10.469 8.381 1.00 22.85 49 GLY B C 1
ATOM 652 O O . GLY B 1 22 ? -12.444 -9.310 8.212 1.00 18.61 49 GLY B O 1
ATOM 653 N N . THR B 1 23 ? -12.051 -11.526 8.445 1.00 17.28 50 THR B N 1
ATOM 654 C CA . THR B 1 23 ? -10.609 -11.413 8.254 1.00 20.91 50 THR B CA 1
ATOM 655 C C . THR B 1 23 ? -10.195 -12.439 7.211 1.00 21.46 50 THR B C 1
ATOM 656 O O . THR B 1 23 ? -10.613 -13.599 7.271 1.00 22.16 50 THR B O 1
ATOM 660 N N . ILE B 1 24 ? -9.415 -12.012 6.228 1.00 18.40 51 ILE B N 1
ATOM 661 C CA . ILE B 1 24 ? -8.912 -12.944 5.220 1.00 18.35 51 ILE B CA 1
ATOM 662 C C . ILE B 1 24 ? -7.858 -13.900 5.801 1.00 26.02 51 ILE B C 1
ATOM 663 O O . ILE B 1 24 ? -6.879 -13.464 6.419 1.00 21.77 51 ILE B O 1
ATOM 668 N N . LYS B 1 25 ? -8.066 -15.205 5.618 1.00 22.60 52 LYS B N 1
ATOM 669 C CA . LYS B 1 25 ? -7.096 -16.190 6.079 1.00 23.75 52 LYS B CA 1
ATOM 670 C C . LYS B 1 25 ? -6.220 -16.663 4.924 1.00 27.38 52 LYS B C 1
ATOM 671 O O . LYS B 1 25 ? -5.042 -16.963 5.123 1.00 30.60 52 LYS B O 1
ATOM 677 N N . LYS B 1 26 ? -6.800 -16.730 3.724 1.00 20.24 53 LYS B N 1
ATOM 678 C CA . LYS B 1 26 ? -6.072 -17.166 2.539 1.00 18.91 53 LYS B CA 1
ATOM 679 C C . LYS B 1 26 ? -6.544 -16.455 1.282 1.00 18.67 53 LYS B C 1
ATOM 680 O O . LYS B 1 26 ? -7.738 -16.198 1.101 1.00 21.59 53 LYS B O 1
ATOM 686 N N . VAL B 1 27 ? -5.602 -16.161 0.398 1.00 23.30 54 VAL B N 1
ATOM 687 C CA . VAL B 1 27 ? -5.923 -15.585 -0.901 1.00 20.82 54 VAL B CA 1
ATOM 688 C C . VAL B 1 27 ? -5.716 -16.649 -1.993 1.00 23.61 54 VAL B C 1
ATOM 689 O O . VAL B 1 27 ? -4.637 -17.246 -2.093 1.00 23.90 54 VAL B O 1
ATOM 693 N N . ASP B 1 28 ? -6.752 -16.902 -2.793 1.00 20.04 55 ASP B N 1
ATOM 694 C CA . ASP B 1 28 ? -6.659 -17.886 -3.866 1.00 23.85 55 ASP B CA 1
ATOM 695 C C . ASP B 1 28 ? -6.781 -17.204 -5.222 1.00 21.78 55 ASP B C 1
ATOM 696 O O . ASP B 1 28 ? -7.878 -17.019 -5.729 1.00 26.40 55 ASP B O 1
ATOM 701 N N . SER B 1 29 ? -5.650 -16.861 -5.828 1.00 20.97 56 SER B N 1
ATOM 702 C CA . SER B 1 29 ? -5.675 -16.062 -7.053 1.00 28.50 56 SER B CA 1
ATOM 703 C C . SER B 1 29 ? -6.058 -16.835 -8.318 1.00 30.90 56 SER B C 1
ATOM 704 O O . SER B 1 29 ? -6.410 -16.234 -9.332 1.00 35.73 56 SER B O 1
ATOM 707 N N . ALA B 1 30 ? -5.999 -18.162 -8.256 1.00 39.17 57 ALA B N 1
ATOM 708 C CA . ALA B 1 30 ? -6.379 -18.992 -9.393 1.00 39.14 57 ALA B CA 1
ATOM 709 C C . ALA B 1 30 ? -7.891 -19.056 -9.521 1.00 36.53 57 ALA B C 1
ATOM 710 O O . ALA B 1 30 ? -8.443 -18.926 -10.613 1.00 38.81 57 ALA B O 1
ATOM 712 N N . ARG B 1 31 ? -8.557 -19.251 -8.388 1.00 31.52 58 ARG B N 1
ATOM 713 C CA . ARG B 1 31 ? -10.005 -19.329 -8.340 1.00 25.03 58 ARG B CA 1
ATOM 714 C C . ARG B 1 31 ? -10.640 -17.972 -8.019 1.00 25.59 58 ARG B C 1
ATOM 715 O O . ARG B 1 31 ? -11.858 -17.814 -8.112 1.00 25.67 58 ARG B O 1
ATOM 723 N N . GLU B 1 32 ? -9.815 -17.003 -7.635 1.00 27.62 59 GLU B N 1
ATOM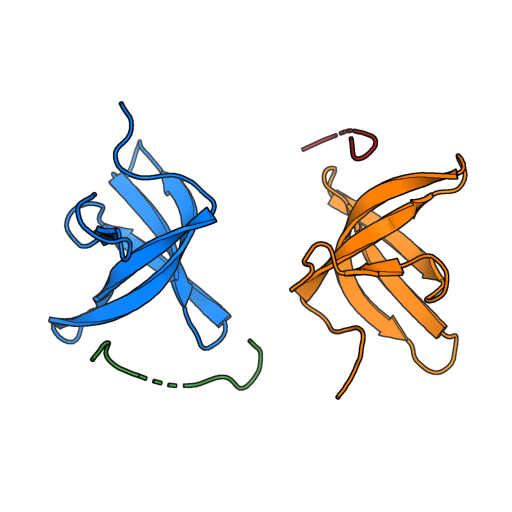 724 C CA . GLU B 1 32 ? -10.302 -15.673 -7.239 1.00 23.07 59 GLU B CA 1
ATOM 725 C C . GLU B 1 32 ? -11.352 -15.736 -6.123 1.00 19.52 59 GLU B C 1
ATOM 726 O O . GLU B 1 32 ? -12.471 -15.221 -6.241 1.00 20.13 59 GLU B O 1
ATOM 732 N N . VAL B 1 33 ? -10.953 -16.371 -5.028 1.00 25.23 60 VAL B N 1
ATOM 733 C CA . VAL B 1 33 ? -11.727 -16.408 -3.804 1.00 20.95 60 VAL B CA 1
ATOM 734 C C . VAL B 1 33 ? -10.751 -16.182 -2.670 1.00 15.52 60 VAL B C 1
ATOM 735 O O . VAL B 1 33 ? -9.540 -16.302 -2.855 1.00 21.11 60 VAL B O 1
ATOM 739 N N . CYS B 1 34 ? -11.280 -15.863 -1.494 1.00 21.54 61 CYS B N 1
ATOM 740 C CA . CYS B 1 34 ? -10.495 -15.832 -0.265 1.00 20.22 61 CYS B CA 1
ATOM 741 C C . CYS B 1 34 ? -11.193 -16.676 0.770 1.00 15.65 61 CYS B C 1
ATOM 742 O O . CYS B 1 34 ? -12.423 -16.679 0.843 1.00 16.58 61 CYS B O 1
ATOM 745 N N . LEU B 1 35 ? -10.411 -17.377 1.584 1.00 19.78 62 LEU B N 1
ATOM 746 C CA . LEU B 1 35 ? -10.955 -18.012 2.776 1.00 24.34 62 LEU B CA 1
ATOM 747 C C . LEU B 1 35 ? -11.108 -16.918 3.818 1.00 22.22 62 LEU B C 1
ATOM 748 O O . LEU B 1 35 ? -10.121 -16.289 4.195 1.00 19.00 62 LEU B O 1
ATOM 753 N N . VAL B 1 36 ? -12.340 -16.676 4.265 1.00 19.58 63 VAL B N 1
ATOM 754 C CA . VAL B 1 36 ? -12.608 -15.573 5.179 1.00 16.61 63 VAL B CA 1
ATOM 755 C C . VAL B 1 36 ? -13.156 -16.087 6.500 1.00 20.23 63 VAL B C 1
ATOM 756 O O . VAL B 1 36 ? -14.064 -16.909 6.512 1.00 22.60 63 VAL B O 1
ATOM 760 N N . GLN B 1 37 ? -12.608 -15.603 7.614 1.00 20.93 64 GLN B N 1
ATOM 761 C CA . GLN B 1 37 ? -13.130 -15.990 8.920 1.00 24.14 64 GLN B CA 1
ATOM 762 C C . GLN B 1 37 ? -14.023 -14.903 9.507 1.00 23.85 64 GLN B C 1
ATOM 763 O O . GLN B 1 37 ? -13.643 -13.741 9.561 1.00 25.45 64 GLN B O 1
ATOM 769 N N . PHE B 1 38 ? -15.212 -15.287 9.958 1.00 23.15 65 PHE B N 1
ATOM 770 C CA . PHE B 1 38 ? -16.174 -14.312 10.462 1.00 21.98 65 PHE B CA 1
ATOM 771 C C . PHE B 1 38 ? -16.165 -14.230 11.985 1.00 21.23 65 PHE B C 1
ATOM 772 O O . PHE B 1 38 ? -15.418 -14.952 12.639 1.00 26.52 65 PHE B O 1
ATOM 780 N N . GLU B 1 39 ? -16.973 -13.333 12.543 1.00 19.19 66 GLU B N 1
ATOM 781 C CA . GLU B 1 39 ? -16.938 -13.054 13.981 1.00 23.21 66 GLU B CA 1
ATOM 782 C C . GLU B 1 39 ? -17.341 -14.244 14.864 1.00 33.32 66 GLU B C 1
ATOM 783 O O . GLU B 1 39 ? -17.023 -14.278 16.057 1.00 31.59 66 GLU B O 1
ATOM 789 N N . ASP B 1 40 ? -18.045 -15.208 14.281 1.00 26.50 67 ASP B N 1
ATOM 790 C CA . ASP B 1 40 ? -18.434 -16.405 15.014 1.00 27.89 67 ASP B CA 1
ATOM 791 C C . ASP B 1 40 ? -17.444 -17.525 14.734 1.00 34.82 67 ASP B C 1
ATOM 792 O O . ASP B 1 40 ? -17.717 -18.686 15.021 1.00 35.16 67 ASP B O 1
ATOM 797 N N . ASP B 1 41 ? -16.308 -17.163 14.145 1.00 29.44 68 ASP B N 1
ATOM 798 C CA . ASP B 1 41 ? -15.216 -18.096 13.864 1.00 29.98 68 ASP B CA 1
ATOM 799 C C . ASP B 1 41 ? -15.471 -19.055 12.688 1.00 22.97 68 ASP B C 1
ATOM 800 O O . ASP B 1 41 ? -14.608 -19.862 12.329 1.00 25.98 68 ASP B O 1
ATOM 805 N N . SER B 1 42 ? -16.639 -18.953 12.063 1.00 23.38 69 SER B N 1
ATOM 806 C CA . SER B 1 42 ? -16.880 -19.734 10.854 1.00 22.19 69 SER B CA 1
ATOM 807 C C . SER B 1 42 ? -15.959 -19.246 9.740 1.00 21.12 69 SER B C 1
ATOM 808 O O . SER B 1 42 ? -15.566 -18.087 9.708 1.00 23.21 69 SER B O 1
ATOM 811 N N . GLN B 1 43 ? -15.600 -20.141 8.833 1.00 23.81 70 GLN B N 1
ATOM 812 C CA . GLN B 1 43 ? -14.763 -19.765 7.711 1.00 22.17 70 GLN B CA 1
ATOM 813 C C . GLN B 1 43 ? -15.435 -20.239 6.431 1.00 25.07 70 GLN B C 1
ATOM 814 O O . GLN B 1 43 ? -15.869 -21.390 6.334 1.00 21.86 70 GLN B O 1
ATOM 820 N N . PHE B 1 44 ? -15.550 -19.338 5.461 1.00 18.79 71 PHE B N 1
ATOM 821 C CA . PHE B 1 44 ? -16.100 -19.678 4.148 1.00 17.33 71 PHE B CA 1
ATOM 822 C C . PHE B 1 44 ? -15.240 -19.067 3.055 1.00 20.33 71 PHE B C 1
ATOM 823 O O . PHE B 1 44 ? -14.573 -18.048 3.273 1.00 21.49 71 PHE B O 1
ATOM 831 N N . LEU B 1 45 ? -15.270 -19.678 1.877 1.00 17.08 72 LEU B N 1
ATOM 832 C CA . LEU B 1 45 ? -14.683 -19.067 0.689 1.00 17.60 72 LEU B CA 1
ATOM 833 C C . LEU B 1 45 ? -15.621 -17.993 0.146 1.00 21.29 72 LEU B C 1
ATOM 834 O O . LEU B 1 45 ? -16.804 -18.236 -0.068 1.00 16.70 72 LEU B O 1
ATOM 839 N N . VAL B 1 46 ? -15.076 -16.804 -0.073 1.00 17.35 73 VAL B N 1
ATOM 840 C CA . VAL B 1 46 ? -15.858 -15.688 -0.574 1.00 21.73 73 VAL B CA 1
ATOM 841 C C . VAL B 1 46 ? -15.201 -15.232 -1.863 1.00 19.06 73 VAL B C 1
ATOM 842 O O . VAL B 1 46 ? -13.964 -15.200 -1.958 1.00 20.00 73 VAL B O 1
ATOM 846 N N . LEU B 1 47 ? -16.018 -14.873 -2.847 1.00 15.60 74 LEU B N 1
ATOM 847 C CA . LEU B 1 47 ? -15.499 -14.402 -4.121 1.00 19.51 74 LEU B CA 1
ATOM 848 C C . LEU B 1 47 ? -14.858 -13.042 -3.935 1.00 19.47 74 LEU B C 1
ATOM 849 O O . LEU B 1 47 ? -15.371 -12.193 -3.201 1.00 19.20 74 LEU B O 1
ATOM 854 N N . TRP B 1 48 ? -13.744 -12.828 -4.623 1.00 20.23 75 TRP B N 1
ATOM 855 C CA . TRP B 1 48 ? -13.080 -11.538 -4.593 1.00 20.00 75 TRP B CA 1
ATOM 856 C C . TRP B 1 48 ? -14.061 -10.392 -4.845 1.00 20.69 75 TRP B C 1
ATOM 857 O O . TRP B 1 48 ? -13.968 -9.349 -4.210 1.00 18.88 75 TRP B O 1
ATOM 868 N N . LYS B 1 49 ? -14.989 -10.586 -5.780 1.00 21.35 76 LYS B N 1
ATOM 869 C CA . LYS B 1 49 ? -15.973 -9.545 -6.095 1.00 23.91 76 LYS B CA 1
ATOM 870 C C . LYS B 1 49 ? -16.876 -9.177 -4.909 1.00 28.07 76 LYS B C 1
ATOM 871 O O . LYS B 1 49 ? -17.499 -8.118 -4.909 1.00 26.06 76 LYS B O 1
ATOM 877 N N . ASP B 1 50 ? -16.951 -10.048 -3.906 1.00 17.40 77 ASP B N 1
ATOM 878 C CA . ASP B 1 50 ? -17.785 -9.808 -2.733 1.00 22.13 77 ASP B CA 1
ATOM 879 C C . ASP B 1 50 ? -16.977 -9.346 -1.529 1.00 21.67 77 ASP B C 1
ATOM 880 O O . ASP B 1 50 ? -17.493 -9.282 -0.417 1.00 22.00 77 ASP B O 1
ATOM 885 N N . ILE B 1 51 ? -15.709 -9.026 -1.744 1.00 17.09 78 ILE B N 1
ATOM 886 C CA . ILE B 1 51 ? -14.860 -8.624 -0.636 1.00 16.03 78 ILE B CA 1
ATOM 887 C C . ILE B 1 51 ? -14.369 -7.185 -0.815 1.00 21.17 78 ILE B C 1
ATOM 888 O O . ILE B 1 51 ? -13.943 -6.801 -1.904 1.00 24.07 78 ILE B O 1
ATOM 893 N N . SER B 1 52 ? -14.437 -6.400 0.255 1.00 20.61 79 SER B N 1
ATOM 894 C CA . SER B 1 52 ? -13.866 -5.052 0.241 1.00 22.94 79 SER B CA 1
ATOM 895 C C . SER B 1 52 ? -13.189 -4.768 1.579 1.00 21.82 79 SER B C 1
ATOM 896 O O . SER B 1 52 ? -13.638 -5.244 2.609 1.00 22.02 79 SER B O 1
ATOM 899 N N . PRO B 1 53 ? -12.086 -4.003 1.573 1.00 22.31 80 PRO B N 1
ATOM 900 C CA . PRO B 1 53 ? -11.445 -3.688 2.857 1.00 19.85 80 PRO B CA 1
ATOM 901 C C . PRO B 1 53 ? -12.401 -2.982 3.827 1.00 20.86 80 PRO B C 1
ATOM 902 O O . PRO B 1 53 ? -13.249 -2.199 3.407 1.00 26.69 80 PRO B O 1
ATOM 906 N N . ALA B 1 54 ? -12.259 -3.273 5.113 1.00 17.56 81 ALA B N 1
ATOM 907 C CA . ALA B 1 54 ? -13.037 -2.601 6.147 1.00 24.36 81 ALA B CA 1
ATOM 908 C C . ALA B 1 54 ? -12.564 -1.157 6.342 1.00 28.35 81 ALA B C 1
ATOM 909 O O . ALA B 1 54 ? -13.341 -0.310 6.764 1.00 31.70 81 ALA B O 1
ATOM 911 N N . ALA B 1 55 ? -11.299 -0.886 6.026 1.00 28.66 82 ALA B N 1
ATOM 912 C CA . ALA B 1 55 ? -10.736 0.470 6.144 1.00 34.84 82 ALA B CA 1
ATOM 913 C C . ALA B 1 55 ? -11.064 1.292 4.900 1.00 36.91 82 ALA B C 1
ATOM 914 O O . ALA B 1 55 ? -11.666 0.766 3.969 1.00 41.78 82 ALA B O 1
ATOM 916 N N . LEU B 1 56 ? -10.665 2.565 4.860 1.00 57.18 83 LEU B N 1
ATOM 917 C CA . LEU B 1 56 ? -11.056 3.423 3.728 1.00 61.81 83 LEU B CA 1
ATOM 918 C C . LEU B 1 56 ? -9.990 3.835 2.689 1.00 64.91 83 LEU B C 1
ATOM 919 O O . LEU B 1 56 ? -10.311 3.965 1.506 1.00 67.40 83 LEU B O 1
ATOM 924 N N . PRO B 1 57 ? -8.735 4.070 3.106 1.00 65.99 84 PRO B N 1
ATOM 925 C CA . PRO B 1 57 ? -8.079 3.951 4.417 1.00 66.43 84 PRO B CA 1
ATOM 926 C C . PRO B 1 57 ? -8.547 4.992 5.431 1.00 64.15 84 PRO B C 1
ATOM 927 O O . PRO B 1 57 ? -7.704 5.544 6.143 1.00 53.08 84 PRO B O 1
ATOM 931 N N . SER C 2 1 ? 1.391 -5.656 9.842 1.00 47.68 31 SER C N 1
ATOM 932 C CA . SER C 2 1 ? 1.945 -5.738 8.492 1.00 42.89 31 SER C CA 1
ATOM 933 C C . SER C 2 1 ? 2.947 -6.870 8.358 1.00 31.89 31 SER C C 1
ATOM 934 O O . SER C 2 1 ? 3.934 -6.906 9.079 1.00 34.84 31 SER C O 1
ATOM 937 N N . THR C 2 2 ? 2.721 -7.788 7.429 1.00 29.85 32 THR C N 1
ATOM 938 C CA . THR C 2 2 ? 3.689 -8.882 7.246 1.00 28.12 32 THR C CA 1
ATOM 939 C C . THR C 2 2 ? 4.969 -8.418 6.538 1.00 27.66 32 THR C C 1
ATOM 940 O O . THR C 2 2 ? 4.920 -7.736 5.513 1.00 27.70 32 THR C O 1
ATOM 944 N N . GLY C 2 3 ? 6.112 -8.777 7.119 1.00 29.99 33 GLY C N 1
ATOM 945 C CA . GLY C 2 3 ? 7.406 -8.334 6.630 1.00 21.85 33 GLY C CA 1
ATOM 946 C C . GLY C 2 3 ? 7.769 -6.951 7.151 1.00 29.14 33 GLY C C 1
ATOM 947 O O . GLY C 2 3 ? 8.822 -6.415 6.815 1.00 36.32 33 GLY C O 1
ATOM 948 N N . GLY C 2 4 ? 6.895 -6.370 7.973 1.00 29.43 34 GLY C N 1
ATOM 949 C CA . GLY C 2 4 ? 7.134 -5.050 8.546 1.00 26.54 34 GLY C CA 1
ATOM 950 C C . GLY C 2 4 ? 8.307 -5.072 9.514 1.00 31.41 34 GLY C C 1
ATOM 951 O O . GLY C 2 4 ? 8.753 -6.133 9.931 1.00 30.69 34 GLY C O 1
ATOM 952 N N . VAL C 2 5 ? 8.809 -3.898 9.876 1.00 28.99 35 VAL C N 1
ATOM 953 C CA . VAL C 2 5 ? 9.945 -3.804 10.785 1.00 29.67 35 VAL C CA 1
ATOM 954 C C . VAL C 2 5 ? 9.637 -2.803 11.903 1.00 30.41 35 VAL C C 1
ATOM 955 O O . VAL C 2 5 ? 9.151 -1.703 11.644 1.00 30.07 35 VAL C O 1
ATOM 971 N N . LYS C 2 7 ? 10.454 -0.131 14.752 1.00 30.95 37 LYS C N 1
ATOM 972 C CA . LYS C 2 7 ? 11.464 0.835 15.157 1.00 36.11 37 LYS C CA 1
ATOM 973 C C . LYS C 2 7 ? 10.987 1.577 16.393 1.00 22.66 37 LYS C C 1
ATOM 974 O O . LYS C 2 7 ? 9.787 1.799 16.564 1.00 25.06 37 LYS C O 1
ATOM 980 N N . PRO C 2 8 ? 11.929 1.946 17.268 1.00 26.61 38 PRO C N 1
ATOM 981 C CA . PRO C 2 8 ? 11.597 2.713 18.470 1.00 22.42 38 PRO C CA 1
ATOM 982 C C . PRO C 2 8 ? 10.906 4.025 18.098 1.00 27.43 38 PRO C C 1
ATOM 983 O O . PRO C 2 8 ? 11.333 4.705 17.170 1.00 24.59 38 PRO C O 1
ATOM 987 N N . HIS C 2 9 ? 9.833 4.353 18.803 1.00 27.63 39 HIS C N 1
ATOM 988 C CA . HIS C 2 9 ? 9.050 5.544 18.491 1.00 34.01 39 HIS C CA 1
ATOM 989 C C . HIS C 2 9 ? 9.916 6.792 18.569 1.00 34.71 39 HIS C C 1
ATOM 990 O O . HIS C 2 9 ? 10.712 6.948 19.498 1.00 36.31 39 HIS C O 1
ATOM 997 N N . ARG C 2 10 ? 9.752 7.671 17.584 1.00 34.19 40 ARG C N 1
ATOM 998 C CA . ARG C 2 10 ? 10.500 8.919 17.503 1.00 36.87 40 ARG C CA 1
ATOM 999 C C . ARG C 2 10 ? 11.979 8.706 17.740 1.00 36.42 40 ARG C C 1
ATOM 1000 O O . ARG C 2 10 ? 12.717 9.666 17.944 1.00 48.34 40 ARG C O 1
ATOM 1008 N N . GLY D 2 4 ? -17.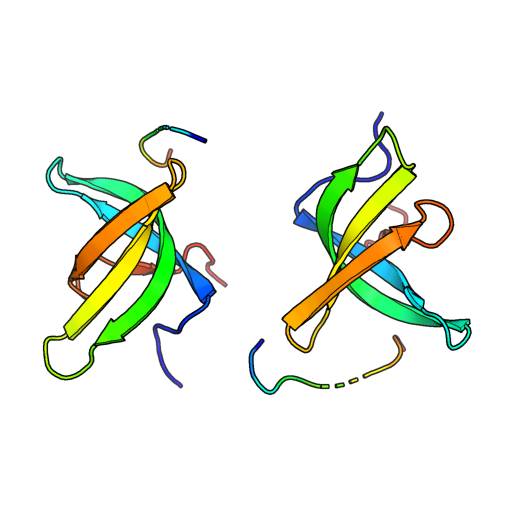802 -14.804 19.844 1.00 59.32 34 GLY D N 1
ATOM 1009 C CA . GLY D 2 4 ? -18.373 -13.896 18.864 1.00 56.17 34 GLY D CA 1
ATOM 1010 C C . GLY D 2 4 ? -19.605 -14.446 18.167 1.00 57.73 34 GLY D C 1
ATOM 1011 O O . GLY D 2 4 ? -19.878 -15.649 18.204 1.00 57.78 34 GLY D O 1
ATOM 1012 N N . VAL D 2 5 ? -20.363 -13.557 17.535 1.00 56.94 35 VAL D N 1
ATOM 1013 C CA . VAL D 2 5 ? -21.517 -13.954 16.735 1.00 54.48 35 VAL D CA 1
ATOM 1014 C C . VAL D 2 5 ? -21.583 -13.073 15.499 1.00 56.58 35 VAL D C 1
ATOM 1015 O O . VAL D 2 5 ? -21.053 -11.964 15.487 1.00 57.93 35 VAL D O 1
ATOM 1031 N N . LYS D 2 7 ? -23.337 -10.667 12.995 1.00 39.07 37 LYS D N 1
ATOM 1032 C CA . LYS D 2 7 ? -24.448 -9.791 12.688 1.00 41.33 37 LYS D CA 1
ATOM 1033 C C . LYS D 2 7 ? -24.078 -8.941 11.482 1.00 33.77 37 LYS D C 1
ATOM 1034 O O . LYS D 2 7 ? -22.895 -8.691 11.240 1.00 34.16 37 LYS D O 1
ATOM 1040 N N . PRO D 2 8 ? -25.086 -8.530 10.702 1.00 33.92 38 PRO D N 1
ATOM 1041 C CA . PRO D 2 8 ? -24.844 -7.727 9.502 1.00 27.42 38 PRO D CA 1
ATOM 1042 C C . PRO D 2 8 ? -24.149 -6.428 9.867 1.00 34.82 38 PRO D C 1
ATOM 1043 O O . PRO D 2 8 ? -24.435 -5.848 10.913 1.00 35.79 38 PRO D O 1
ATOM 1047 N N . HIS D 2 9 ? -23.233 -5.984 9.016 1.00 32.09 39 HIS D N 1
ATOM 1048 C CA . HIS D 2 9 ? -22.518 -4.741 9.270 1.00 35.31 39 HIS D CA 1
ATOM 1049 C C . HIS D 2 9 ? -23.497 -3.583 9.116 1.00 31.01 39 HIS D C 1
ATOM 1050 O O . HIS D 2 9 ? -24.269 -3.551 8.165 1.00 29.26 39 HIS D O 1
ATOM 1057 N N . ARG D 2 10 ? -23.476 -2.646 10.061 1.00 31.46 40 ARG D N 1
ATOM 1058 C CA . ARG D 2 10 ? -24.406 -1.523 10.022 1.00 34.71 40 ARG D CA 1
ATOM 1059 C C . ARG D 2 10 ? -23.676 -0.185 9.964 1.00 38.79 40 ARG D C 1
ATOM 1060 O O . ARG D 2 10 ? -22.550 -0.104 9.468 1.00 44.12 40 ARG D O 1
#

Sequence (130 aa):
RPRLWEGQDVLARWTDGLLYLGTIKKVDSAREVCLVQFEDDSQFLVLWKDISPAALPGRPRLWEGQDVLARWTDGLLYLGTIKKVDSAREVCLVQFEDDSQFLVLWKDISPAALPSTGGVKPHRGVKPHR

Foldseek 3Di:
DDQDDAQFWKWFQDPVRDTFIWGFHAADPPQQWTFTAGPVRDTDTGHVVGIHGPDDPD/DDQDDAQFWKWFQDPVRDTFIWGFHAADPVQQWTFTAGPVRDTDTGHVVRIHGPDPD/DPVDDDDDD/DADDDD

Solvent-accessible surface area: 9430 Å² total

Radius of gyration: 17.18 Å; Cα contacts (8 Å, |Δi|>4): 255; chains: 4; bounding box: 43×36×45 Å

B-factor: mean 30.13, std 12.33, range [13.77, 83.09]

GO terms:
  GO:0005515 protein binding (F, IPI)
  GO:0001222 transcription corepressor binding (F, IPI)
  GO:0042802 identical protein binding (F, IPI)
  GO:1990226 histone methyltransferase binding (F, IPI)
  GO:0035861 site of double-strand break (C, IDA)
  GO:0005634 nucleus (C, IDA)
  GO:0035098 ESC/E(Z) complex (C, IDA)
  GO:0140003 histone H3K36me3 reader activity (F, IDA)
  GO:0005654 nucleoplasm (C, TAS)
  GO:0005654 nucleoplasm (C, IDA)
  GO:0140002 histone H3K4me3 reader activity (F, IDA)
  GO:0005813 centrosome (C, IDA)
  GO:0140861 DNA repair-dependent chromatin remodeling (P, IDA)

Secondary structure (DSSP, 8-state):
--S--TT-EEEEE-TTS-EEEEEEEEEETTTTEEEEEETTS-EEEEEGGGEEE-S---/--SS-TT-EEEEE-TTS-EEEEEEEEEETTTTEEEEEETTS-EEEEEGGGEEES---/-TT------/------

Nearest PDB structures (foldseek):
  7lky-assembly4_D  TM=9.838E-01  e=9.143E-11  Homo sapiens
  5xfn-assembly1_A  TM=9.657E-01  e=1.247E-10  Homo sapiens
  8h43-assembly3_C  TM=9.847E-01  e=5.898E-10  Homo sapiens
  6wat-assembly7_GC  TM=9.465E-01  e=2.629E-10  Homo sapiens
  6wau-assembly1_A  TM=9.554E-01  e=2.779E-08  Homo sapiens

CATH classification: 2.30.30.140

InterPro domains:
  IPR001965 Zinc finger, PHD-type [SM00249] (89-140)
  IPR001965 Zinc finger, PHD-type [SM00249] (188-238)
  IPR002999 Tudor domain [SM00333] (29-86)
  IPR011011 Zinc finger, FYVE/PHD-type [SSF57903] (83-152)
  IPR011011 Zinc finger, FYVE/PHD-type [SSF57903] (175-254)
  IPR013083 Zinc finger, RING/FYVE/PHD-type [G3DSA:3.30.40.10] (85-142)
  IPR019786 Zinc finger, PHD-type, conserved site [PS01359] (90-139)
  IPR019787 Zinc finger, PHD-finger [PF00628] (90-139)
  IPR019787 Zinc finger, PHD-finger [PS50016] (87-142)
  IPR025894 Polycomb-like MTF2 factor 2, C-terminal domain [PF14061] (531-564)
  IPR031202 PHD finger protein 1, PHD finger 1 [cd15500] (89-139)
  IPR040477 Lysine-specific demethylase 4-like, Tudor domain [PF18104] (34-69)
  IPR047010 PHD finger protein 1, PHD finger 2 [cd15582] (188-239)
  IPR047399 PHD finger protein 1, Tudor domain [cd20449] (30-82)

Organism: Homo sapiens (NCBI:txid9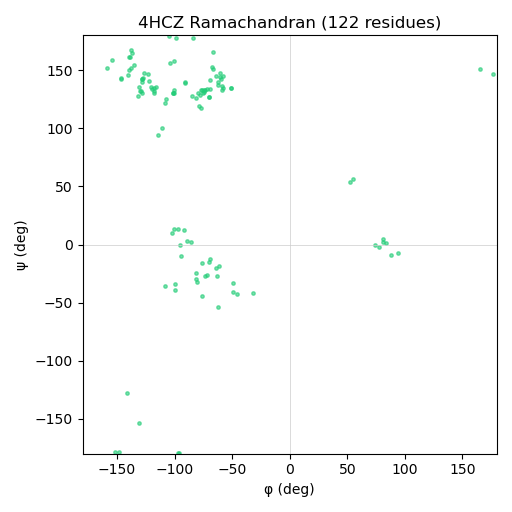606)